Protein AF-A0A1J3EXD9-F1 (afdb_monomer_lite)

InterPro domains:
  IPR036188 FAD/NAD(P)-binding domain superfamily [G3DSA:3.50.50.60] (1-126)
  IPR036188 FAD/NAD(P)-binding domain superfamily [SSF51905] (2-69)

pLDDT: mean 95.46, std 3.68, range [78.31, 98.5]

Foldseek 3Di:
DPPPDDDDPQKAFQAFDWDADPPAGIATFWTWIDRNVCSVCVPPDDHDGTDIDTDQADEDEQAFDDPRRLNVVVRCCVVVVAPQFLGADEADVVFQVVQQVVQQAAPGRRYTYHDRSSRRNVVYYD

Radius of gyration: 15.61 Å; chains: 1; bounding box: 40×37×46 Å

Structure (mmCIF, N/CA/C/O backbone):
data_AF-A0A1J3EXD9-F1
#
_entry.id   AF-A0A1J3EXD9-F1
#
loop_
_atom_site.group_PDB
_atom_site.id
_atom_site.type_symbol
_atom_site.label_atom_id
_atom_site.label_alt_id
_atom_site.label_comp_id
_atom_site.label_asym_id
_atom_site.label_entity_id
_atom_site.label_seq_id
_atom_site.pdbx_PDB_ins_code
_atom_site.Cartn_x
_atom_site.Cartn_y
_atom_site.Cartn_z
_atom_site.occupancy
_atom_site.B_iso_or_equiv
_atom_site.auth_seq_id
_atom_site.auth_comp_id
_atom_site.auth_asym_id
_atom_site.auth_atom_id
_atom_site.pdbx_PDB_model_num
ATOM 1 N N . GLN A 1 1 ? -0.222 -24.728 -6.643 1.00 80.38 1 GLN A N 1
ATOM 2 C CA . GLN A 1 1 ? -0.796 -23.377 -6.810 1.00 80.38 1 GLN A CA 1
ATOM 3 C C . GLN A 1 1 ? -2.308 -23.536 -6.786 1.00 80.38 1 GLN A C 1
ATOM 5 O O . GLN A 1 1 ? -2.786 -24.487 -7.398 1.00 80.38 1 GLN A O 1
ATOM 10 N N . ALA A 1 2 ? -3.045 -22.719 -6.031 1.00 94.94 2 ALA A N 1
ATOM 11 C CA . ALA A 1 2 ? -4.506 -22.776 -6.103 1.00 94.94 2 ALA A CA 1
ATOM 12 C C . ALA A 1 2 ? -4.958 -22.327 -7.509 1.00 94.94 2 ALA A C 1
ATOM 14 O O . ALA 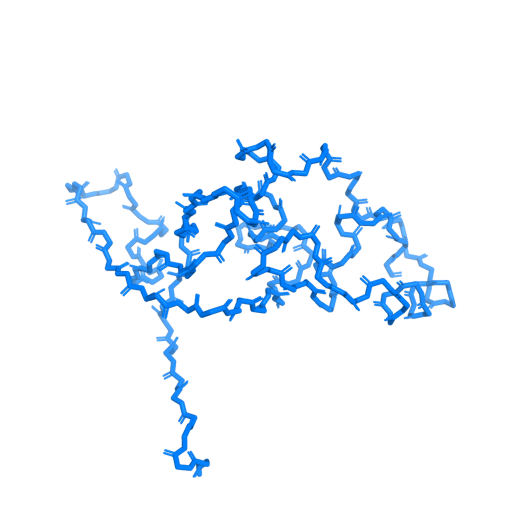A 1 2 ? -4.323 -21.435 -8.075 1.00 94.94 2 ALA A O 1
ATOM 15 N N . PRO A 1 3 ? -6.013 -22.926 -8.088 1.00 96.88 3 PRO A N 1
ATOM 16 C CA . PRO A 1 3 ? -6.386 -22.720 -9.495 1.00 96.88 3 PRO A CA 1
ATOM 17 C C . PRO A 1 3 ? -6.851 -21.291 -9.822 1.00 96.88 3 PRO A C 1
ATOM 19 O O . PRO A 1 3 ? -6.934 -20.920 -10.985 1.00 96.88 3 PRO A O 1
ATOM 22 N N . ASN A 1 4 ? -7.154 -20.490 -8.802 1.00 97.12 4 ASN A N 1
ATOM 23 C CA . ASN A 1 4 ? -7.660 -19.123 -8.885 1.00 97.12 4 ASN A CA 1
ATOM 24 C C . ASN A 1 4 ? -6.687 -18.087 -8.291 1.00 97.12 4 ASN A C 1
ATOM 26 O O . ASN A 1 4 ? -7.101 -16.975 -7.977 1.00 97.12 4 ASN A O 1
ATOM 30 N N . ILE A 1 5 ? -5.412 -18.448 -8.101 1.00 97.25 5 ILE A N 1
ATOM 31 C CA . ILE A 1 5 ? -4.380 -17.545 -7.580 1.00 97.25 5 ILE A CA 1
ATOM 32 C C . ILE A 1 5 ? -3.303 -17.351 -8.641 1.00 97.25 5 ILE A C 1
ATOM 34 O O . ILE A 1 5 ? -2.683 -18.310 -9.094 1.00 97.25 5 ILE A O 1
ATOM 38 N N . THR A 1 6 ? -3.045 -16.090 -8.978 1.00 97.75 6 THR A N 1
ATOM 39 C CA . THR A 1 6 ? -1.947 -15.685 -9.861 1.00 97.75 6 THR A CA 1
ATOM 40 C C . THR A 1 6 ? -0.995 -14.770 -9.101 1.00 97.75 6 THR A C 1
ATOM 42 O O . THR A 1 6 ? -1.435 -13.931 -8.319 1.00 97.75 6 THR A O 1
ATOM 45 N N . MET A 1 7 ? 0.309 -14.942 -9.321 1.00 97.38 7 MET A N 1
ATOM 46 C CA . MET A 1 7 ? 1.355 -14.108 -8.730 1.00 97.38 7 MET A CA 1
ATOM 47 C C . MET A 1 7 ? 2.029 -13.293 -9.832 1.00 97.38 7 MET A C 1
ATOM 49 O O . MET A 1 7 ? 2.613 -13.867 -10.747 1.00 97.38 7 MET A O 1
ATOM 53 N N . PHE A 1 8 ? 1.971 -11.969 -9.712 1.00 98.25 8 PHE A N 1
ATOM 54 C CA . PHE A 1 8 ? 2.667 -11.030 -10.590 1.00 98.25 8 PHE A CA 1
ATOM 55 C C . PHE A 1 8 ? 3.875 -10.445 -9.851 1.00 98.25 8 PHE A C 1
ATOM 57 O O . PHE A 1 8 ? 3.810 -9.370 -9.260 1.00 98.25 8 PHE A O 1
ATOM 64 N N . ASN A 1 9 ? 4.973 -11.201 -9.804 1.00 98.00 9 ASN A N 1
ATOM 65 C CA . ASN A 1 9 ? 6.237 -10.709 -9.259 1.00 98.00 9 ASN A CA 1
ATOM 66 C C . ASN A 1 9 ? 6.949 -9.778 -10.258 1.00 98.00 9 ASN A C 1
ATOM 68 O O . ASN A 1 9 ? 6.695 -9.831 -11.456 1.00 98.00 9 ASN A O 1
ATOM 72 N N . ALA A 1 10 ? 7.859 -8.933 -9.755 1.00 98.38 10 ALA A N 1
ATOM 73 C CA . ALA A 1 10 ? 8.526 -7.872 -10.529 1.00 98.38 10 ALA A CA 1
ATOM 74 C C . ALA A 1 10 ? 7.567 -6.835 -11.161 1.00 98.38 10 ALA A C 1
ATOM 76 O O . ALA A 1 10 ? 7.955 -6.074 -12.052 1.00 98.38 10 ALA A O 1
ATOM 77 N N . THR A 1 11 ? 6.332 -6.775 -10.664 1.00 98.44 11 THR A N 1
ATOM 78 C CA . THR A 1 11 ? 5.312 -5.785 -11.011 1.00 98.44 11 THR A CA 1
ATOM 79 C C . THR A 1 11 ? 5.083 -4.875 -9.806 1.00 98.44 11 THR A C 1
ATOM 81 O O . THR A 1 11 ? 4.937 -5.352 -8.683 1.00 98.44 11 THR A O 1
ATOM 84 N N . ALA A 1 12 ? 5.074 -3.562 -10.023 1.00 97.94 12 ALA A N 1
ATOM 85 C CA . ALA A 1 12 ? 4.751 -2.566 -9.009 1.00 97.94 12 ALA A CA 1
ATOM 86 C C . ALA A 1 12 ? 3.366 -1.973 -9.278 1.00 97.94 12 ALA A C 1
ATOM 88 O O . ALA A 1 12 ? 3.032 -1.693 -10.427 1.00 97.94 12 ALA A O 1
ATOM 89 N N . ALA A 1 13 ? 2.588 -1.753 -8.218 1.00 97.25 13 ALA A N 1
ATOM 90 C CA . ALA A 1 13 ? 1.425 -0.875 -8.268 1.00 97.25 13 ALA A CA 1
ATOM 91 C C . ALA A 1 13 ? 1.903 0.565 -8.028 1.00 97.25 13 ALA A C 1
ATOM 93 O O . ALA A 1 13 ? 2.391 0.874 -6.942 1.00 97.25 13 ALA A O 1
ATOM 94 N N . GLU A 1 14 ? 1.812 1.423 -9.041 1.00 96.19 14 GLU A N 1
ATOM 95 C CA . GLU A 1 14 ? 2.283 2.814 -8.971 1.00 96.19 14 GLU A CA 1
ATOM 96 C C . GLU A 1 14 ? 1.159 3.827 -8.716 1.00 96.19 14 GLU A C 1
ATOM 98 O O . GLU A 1 14 ? 1.418 4.919 -8.210 1.00 96.19 14 GLU A O 1
ATOM 103 N N . ASP A 1 15 ? -0.094 3.454 -8.997 1.00 97.69 15 ASP A N 1
ATOM 104 C CA . ASP A 1 15 ? -1.277 4.264 -8.698 1.00 97.69 15 ASP A CA 1
ATOM 105 C C . ASP A 1 15 ? -2.516 3.381 -8.428 1.00 97.69 15 ASP A C 1
ATOM 107 O O . ASP A 1 15 ? -2.490 2.156 -8.579 1.00 97.69 15 ASP A O 1
ATOM 111 N N . LEU A 1 16 ? -3.617 4.004 -8.015 1.00 98.12 16 LEU A N 1
ATOM 112 C CA . LEU A 1 16 ? -4.918 3.398 -7.776 1.00 98.12 16 LEU A CA 1
ATOM 113 C C . LEU A 1 16 ? -5.905 3.836 -8.858 1.00 98.12 16 LEU A C 1
ATOM 115 O O . LEU A 1 16 ? -5.953 5.002 -9.250 1.00 98.12 16 LEU A O 1
ATOM 119 N N . ILE A 1 17 ? -6.763 2.913 -9.282 1.00 98.31 17 ILE A N 1
ATOM 120 C CA . ILE A 1 17 ? -7.929 3.261 -10.093 1.00 98.31 17 ILE A CA 1
ATOM 121 C C . ILE A 1 17 ? -9.000 3.766 -9.131 1.00 98.31 17 ILE A C 1
ATOM 123 O O . ILE A 1 17 ? -9.423 3.031 -8.240 1.00 98.31 17 ILE A O 1
ATOM 127 N N . VAL A 1 18 ? -9.457 5.006 -9.307 1.00 97.75 18 VAL A N 1
ATOM 128 C CA . VAL A 1 18 ? -10.511 5.601 -8.477 1.00 97.75 18 VAL A CA 1
ATOM 129 C C . VAL A 1 18 ? -11.729 5.918 -9.327 1.00 97.75 18 VAL A C 1
ATOM 131 O O . VAL A 1 18 ? -11.624 6.564 -10.368 1.00 97.75 18 VAL A O 1
ATOM 134 N N . LYS A 1 19 ? -12.894 5.468 -8.865 1.00 97.06 19 LYS A N 1
ATOM 135 C CA . LYS A 1 19 ? -14.192 5.716 -9.494 1.00 97.06 19 LYS A CA 1
ATOM 136 C C . LYS A 1 19 ? -15.100 6.475 -8.530 1.00 97.06 19 LYS A C 1
ATOM 138 O O . LYS A 1 19 ? -14.812 6.588 -7.337 1.00 97.06 19 LYS A O 1
ATOM 143 N N . GLN A 1 20 ? -16.187 7.021 -9.062 1.00 96.19 20 GLN A N 1
ATOM 144 C CA . GLN A 1 20 ? -17.194 7.721 -8.279 1.00 96.19 20 GLN A CA 1
ATOM 145 C C . GLN A 1 20 ? -18.591 7.357 -8.776 1.00 96.19 20 GLN A C 1
ATOM 147 O O . GLN A 1 20 ? -18.842 7.386 -9.979 1.00 96.19 20 GLN A O 1
ATOM 152 N N . ASP A 1 21 ? -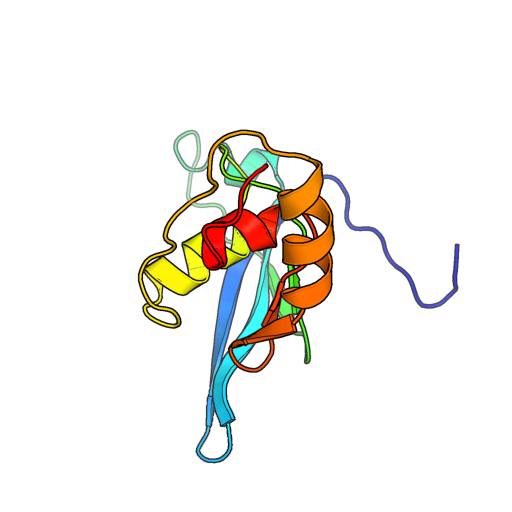19.492 7.027 -7.852 1.00 94.69 21 ASP A N 1
ATOM 153 C CA . ASP A 1 21 ? -20.917 6.851 -8.138 1.00 94.69 21 ASP A CA 1
ATOM 154 C C . ASP A 1 21 ? -21.794 7.355 -6.981 1.00 94.69 21 ASP A C 1
ATOM 156 O O . ASP A 1 21 ? -21.305 7.648 -5.888 1.00 94.69 21 ASP A O 1
ATOM 160 N N . GLU A 1 22 ? -23.099 7.479 -7.231 1.00 93.00 22 GLU A N 1
ATOM 161 C CA . GLU A 1 22 ? -24.063 8.029 -6.268 1.00 93.00 22 GLU A CA 1
ATOM 162 C C . GLU A 1 22 ? -24.232 7.178 -5.001 1.00 93.00 22 GLU A C 1
ATOM 164 O O . GLU A 1 22 ? -24.583 7.710 -3.952 1.00 93.00 22 GLU A O 1
ATOM 169 N N . LYS A 1 23 ? -23.996 5.863 -5.073 1.00 90.06 23 LYS A N 1
ATOM 170 C CA . LYS A 1 23 ? -24.230 4.940 -3.952 1.00 90.06 23 LYS A CA 1
ATOM 171 C C . LYS A 1 23 ? -23.017 4.831 -3.036 1.00 90.06 23 LYS A C 1
ATOM 173 O O . LYS A 1 23 ? -23.178 4.705 -1.827 1.00 90.06 23 LYS A O 1
ATOM 178 N N . ARG A 1 24 ? -21.815 4.812 -3.614 1.00 83.94 24 ARG A N 1
ATOM 179 C CA . ARG A 1 24 ? -20.548 4.548 -2.915 1.00 83.94 24 ARG A CA 1
ATOM 180 C C . ARG A 1 24 ? -19.716 5.802 -2.667 1.00 83.94 24 ARG A C 1
ATOM 182 O O . ARG A 1 24 ? -18.755 5.740 -1.907 1.00 83.94 24 ARG A O 1
ATOM 189 N N . GLY A 1 25 ? -20.048 6.923 -3.306 1.00 93.31 25 GLY A N 1
ATOM 190 C CA . GLY A 1 25 ? -19.163 8.081 -3.339 1.00 93.31 25 GLY A CA 1
ATOM 191 C C . GLY A 1 25 ? -17.891 7.767 -4.129 1.00 93.31 25 GLY A C 1
ATOM 192 O O . GLY A 1 25 ? -17.946 7.054 -5.129 1.00 93.31 25 GLY A O 1
ATOM 193 N N . LYS A 1 26 ? -16.746 8.314 -3.706 1.00 95.62 26 LYS A N 1
ATOM 194 C CA . LYS A 1 26 ? -15.425 8.059 -4.308 1.00 95.62 26 LYS A CA 1
ATOM 195 C C . LYS A 1 26 ? -14.840 6.761 -3.735 1.00 95.62 26 LYS A C 1
ATOM 197 O O . LYS A 1 26 ? -14.725 6.641 -2.519 1.00 95.62 26 LYS A O 1
ATOM 202 N N . TYR A 1 27 ? -14.453 5.813 -4.587 1.00 97.38 27 TYR A N 1
ATOM 203 C CA . TYR A 1 27 ? -13.995 4.480 -4.171 1.00 97.38 27 TYR A CA 1
ATOM 204 C C . TYR A 1 27 ? -12.831 3.958 -5.020 1.00 97.38 27 TYR A C 1
ATOM 206 O O . TYR A 1 27 ? -12.659 4.357 -6.175 1.00 97.38 27 TYR A O 1
ATOM 214 N N . VAL A 1 28 ? -12.037 3.052 -4.448 1.00 98.12 28 VAL A N 1
ATOM 215 C CA . VAL A 1 28 ? -10.941 2.359 -5.144 1.00 98.12 28 VAL A CA 1
ATOM 216 C C . VAL A 1 28 ? -11.505 1.180 -5.937 1.00 98.12 28 VAL A C 1
ATOM 218 O O . VAL A 1 28 ? -12.302 0.400 -5.425 1.00 98.12 28 VAL A O 1
ATOM 221 N N . ALA A 1 29 ? -11.102 1.058 -7.200 1.00 98.00 29 ALA A N 1
ATOM 222 C CA . ALA A 1 29 ? -11.631 0.089 -8.161 1.00 98.00 29 ALA A CA 1
ATOM 223 C C . ALA A 1 29 ? -10.532 -0.718 -8.879 1.00 98.00 29 ALA A C 1
ATOM 225 O O . ALA A 1 29 ? -10.769 -1.278 -9.951 1.00 98.00 29 ALA A O 1
ATOM 226 N N . GLY A 1 30 ? -9.320 -0.748 -8.322 1.00 98.38 30 GLY A N 1
ATOM 227 C CA . GLY A 1 30 ? -8.177 -1.462 -8.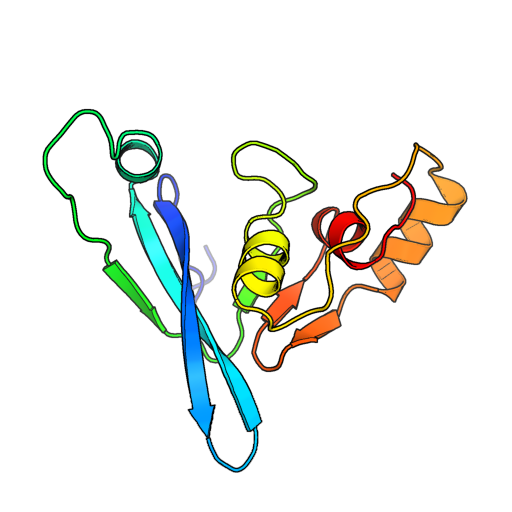884 1.00 98.38 30 GLY A CA 1
ATOM 228 C C . GLY A 1 30 ? -6.864 -0.707 -8.721 1.00 98.38 30 GLY A C 1
ATOM 229 O O . GLY A 1 30 ? -6.780 0.269 -7.970 1.00 98.38 30 GLY A O 1
ATOM 230 N N . CYS A 1 31 ? -5.843 -1.141 -9.452 1.00 98.19 31 CYS A N 1
ATOM 231 C CA . CYS A 1 31 ? -4.518 -0.535 -9.439 1.00 98.19 31 CYS A CA 1
ATOM 232 C C . CYS A 1 31 ? -3.964 -0.299 -10.843 1.00 98.19 31 CYS A C 1
ATOM 234 O O . CYS A 1 31 ? -4.335 -0.947 -11.824 1.00 98.19 31 CYS A O 1
ATOM 236 N N . VAL A 1 32 ? -3.052 0.661 -10.908 1.00 98.50 32 VAL A N 1
ATOM 237 C CA . VAL A 1 32 ? -2.225 0.965 -12.067 1.00 98.50 32 VAL A CA 1
ATOM 238 C C . VAL A 1 32 ? -0.876 0.306 -11.834 1.00 98.50 32 VAL A C 1
ATOM 240 O O . VAL A 1 32 ? -0.256 0.490 -10.786 1.00 98.50 32 VAL A O 1
ATOM 243 N N . THR A 1 33 ? -0.448 -0.502 -12.791 1.00 98.44 33 THR A N 1
ATOM 244 C CA . THR A 1 33 ? 0.700 -1.394 -12.664 1.00 98.44 33 THR A CA 1
ATOM 245 C C . THR A 1 33 ? 1.747 -1.112 -13.721 1.00 98.44 33 THR A C 1
ATOM 247 O O . THR A 1 33 ? 1.416 -0.849 -14.875 1.00 98.44 33 THR A O 1
ATOM 250 N N . ASN A 1 34 ? 3.011 -1.284 -13.362 1.00 98.38 34 ASN A N 1
ATOM 251 C CA . ASN A 1 34 ? 4.108 -1.324 -14.318 1.00 98.38 34 ASN A CA 1
ATOM 252 C C . ASN A 1 34 ? 5.154 -2.353 -13.874 1.00 98.38 34 ASN A C 1
ATOM 254 O O . ASN A 1 34 ? 5.080 -2.909 -12.773 1.00 98.38 34 ASN A O 1
ATOM 258 N N . TRP A 1 35 ? 6.153 -2.617 -14.711 1.00 98.44 35 TRP A N 1
ATOM 259 C CA . TRP A 1 35 ? 7.338 -3.343 -14.265 1.00 98.44 35 TRP A CA 1
ATOM 260 C C . TRP A 1 35 ? 8.047 -2.532 -13.184 1.00 98.44 35 TRP A C 1
ATOM 262 O O . TRP A 1 35 ? 8.268 -1.335 -13.353 1.00 98.44 35 TRP A O 1
ATOM 272 N N . THR A 1 36 ? 8.472 -3.171 -12.093 1.00 98.06 36 THR A N 1
ATOM 273 C CA . THR A 1 36 ? 9.106 -2.456 -10.971 1.00 98.06 36 THR A CA 1
ATOM 274 C C . THR A 1 36 ? 10.316 -1.633 -11.421 1.00 98.06 36 THR A C 1
ATOM 276 O O . THR A 1 36 ? 10.506 -0.509 -10.966 1.00 98.06 36 THR A O 1
ATOM 279 N N . LEU A 1 37 ? 11.116 -2.155 -12.358 1.00 97.62 37 LEU A N 1
ATOM 280 C CA . LEU A 1 37 ? 12.263 -1.426 -12.906 1.00 97.62 37 LEU A CA 1
ATOM 281 C C . LEU A 1 37 ? 11.849 -0.186 -13.700 1.00 97.62 37 LEU A C 1
ATOM 283 O O . LEU A 1 37 ? 12.569 0.803 -13.654 1.00 97.62 37 LEU A O 1
ATOM 287 N N . VAL A 1 38 ? 10.706 -0.215 -14.384 1.00 97.62 38 VAL A N 1
ATOM 288 C CA . VAL A 1 38 ? 10.169 0.960 -15.079 1.00 97.62 38 VAL A CA 1
ATOM 289 C C . VAL A 1 38 ? 9.734 2.004 -14.054 1.00 97.62 38 VAL A C 1
ATOM 291 O O . VAL A 1 38 ? 10.213 3.134 -14.111 1.00 97.62 38 VAL A O 1
ATOM 294 N N . THR A 1 39 ? 8.943 1.605 -13.049 1.00 96.25 39 THR A N 1
ATOM 295 C CA . THR A 1 39 ? 8.476 2.506 -11.980 1.00 96.25 39 THR A CA 1
ATOM 296 C C . THR A 1 39 ? 9.627 3.192 -11.237 1.00 96.25 39 THR A C 1
ATOM 298 O O . THR A 1 39 ? 9.531 4.367 -10.889 1.00 96.25 39 THR A O 1
ATOM 301 N N . LEU A 1 40 ? 10.750 2.499 -11.029 1.00 95.69 40 LEU A N 1
ATOM 302 C CA . LEU A 1 40 ? 11.932 3.068 -10.370 1.00 95.69 40 LEU A CA 1
ATOM 303 C C . LEU A 1 40 ? 12.782 3.980 -11.272 1.00 95.69 40 LEU A C 1
ATOM 305 O O . LEU A 1 40 ? 13.667 4.666 -10.766 1.00 95.69 40 LEU A O 1
ATOM 309 N N . ASN A 1 41 ? 12.553 3.991 -12.588 1.00 95.94 41 ASN A N 1
ATOM 310 C CA . ASN A 1 41 ? 13.441 4.632 -13.564 1.00 95.94 41 ASN A CA 1
ATOM 311 C C . ASN A 1 41 ? 12.711 5.560 -14.551 1.00 95.94 41 ASN A C 1
ATOM 313 O O . ASN A 1 41 ? 13.243 5.847 -15.629 1.00 95.94 41 ASN A O 1
ATOM 317 N N . HIS A 1 42 ? 11.552 6.102 -14.157 1.00 92.94 42 HIS A N 1
ATOM 318 C CA . HIS A 1 42 ? 10.740 7.055 -14.939 1.00 92.94 42 HIS A CA 1
ATOM 319 C C . HIS A 1 42 ? 11.506 8.295 -15.446 1.00 92.94 42 HIS A C 1
ATOM 321 O O . HIS A 1 42 ? 11.067 8.947 -16.386 1.00 92.94 42 HIS A O 1
ATOM 327 N N . HIS A 1 43 ? 12.662 8.628 -14.863 1.00 93.25 43 HIS A N 1
ATOM 328 C CA . HIS A 1 43 ? 13.492 9.777 -15.265 1.00 93.25 43 HIS A CA 1
ATOM 329 C C . HIS A 1 43 ? 14.639 9.436 -16.225 1.00 93.25 43 HIS A C 1
ATOM 331 O O . HIS A 1 43 ? 15.373 10.327 -16.646 1.00 93.25 43 HIS A O 1
ATOM 337 N N . THR A 1 44 ? 14.845 8.156 -16.535 1.00 94.81 44 THR A N 1
ATOM 338 C CA . THR A 1 44 ? 16.024 7.696 -17.291 1.00 94.81 44 THR A CA 1
ATOM 339 C C . THR A 1 44 ? 15.733 7.403 -18.758 1.00 94.81 44 THR A C 1
ATOM 341 O O . THR A 1 44 ? 16.667 7.187 -19.526 1.00 94.81 44 THR A O 1
ATOM 344 N N . GLN A 1 45 ? 14.457 7.370 -19.144 1.00 94.25 45 GLN A N 1
ATOM 345 C CA . GLN A 1 45 ? 13.964 7.029 -20.478 1.00 94.25 45 GLN A CA 1
ATOM 346 C C . GLN A 1 45 ? 12.745 7.901 -20.824 1.00 94.25 45 GLN A C 1
ATOM 348 O O . GLN A 1 45 ? 12.308 8.722 -20.017 1.00 94.25 45 GLN A O 1
ATOM 353 N N . MET A 1 46 ? 12.202 7.725 -22.033 1.00 95.12 46 MET A N 1
ATOM 354 C CA . MET A 1 46 ? 10.911 8.308 -22.422 1.00 95.12 46 MET A CA 1
ATOM 355 C C . MET A 1 46 ? 9.777 7.799 -21.517 1.00 95.12 46 MET A C 1
ATOM 357 O O . MET A 1 46 ? 9.932 6.778 -20.848 1.00 95.12 46 MET A O 1
ATOM 361 N N . CYS A 1 47 ? 8.626 8.478 -21.532 1.00 94.12 47 CYS A N 1
ATOM 362 C CA . CYS A 1 47 ? 7.438 8.021 -20.810 1.00 94.12 47 CYS A CA 1
ATOM 363 C C . CYS A 1 47 ? 7.083 6.579 -21.205 1.00 94.12 47 CYS A C 1
ATOM 365 O O . CYS A 1 47 ? 6.954 6.263 -22.389 1.00 94.12 47 CYS A O 1
ATOM 367 N N . MET A 1 48 ? 6.937 5.718 -20.201 1.00 97.50 48 MET A N 1
ATOM 368 C CA . MET A 1 48 ? 6.577 4.310 -20.346 1.00 97.50 48 MET A CA 1
ATOM 369 C C . MET A 1 48 ? 5.250 4.097 -19.632 1.00 97.50 48 MET A C 1
ATOM 371 O O . MET A 1 48 ? 5.224 3.832 -18.429 1.00 97.50 48 MET A O 1
ATOM 375 N N . ASP A 1 49 ? 4.163 4.274 -20.377 1.00 97.75 49 ASP A N 1
ATOM 376 C CA . ASP A 1 49 ? 2.816 4.240 -19.819 1.00 97.75 49 ASP A CA 1
ATOM 377 C C . ASP A 1 49 ? 2.525 2.903 -19.108 1.00 97.75 49 ASP A C 1
ATOM 379 O O . ASP A 1 49 ? 2.971 1.840 -19.561 1.00 97.75 49 ASP A O 1
ATOM 383 N N . PRO A 1 50 ? 1.786 2.936 -17.989 1.00 98.12 50 PRO A N 1
ATOM 384 C CA . PRO A 1 50 ? 1.444 1.736 -17.243 1.00 98.12 50 PRO A CA 1
ATOM 385 C C . PRO A 1 50 ? 0.303 0.936 -17.868 1.00 98.12 50 PRO A C 1
ATOM 387 O O . PRO A 1 50 ? -0.399 1.374 -18.778 1.00 98.12 50 PRO A O 1
ATOM 390 N N . ASN A 1 51 ? 0.075 -0.245 -17.298 1.00 98.50 51 ASN A N 1
ATOM 391 C CA . ASN A 1 51 ? -1.118 -1.054 -17.514 1.00 98.50 51 ASN A CA 1
ATOM 392 C C . ASN A 1 51 ? -2.058 -0.975 -16.297 1.00 98.50 51 ASN A C 1
ATOM 394 O O . ASN A 1 51 ? -1.699 -0.420 -15.260 1.00 98.50 51 ASN A O 1
ATOM 398 N N . VAL A 1 52 ? -3.259 -1.543 -16.392 1.00 98.38 52 VAL A N 1
ATOM 399 C CA . VAL A 1 52 ? -4.286 -1.468 -15.345 1.00 98.38 52 VAL A CA 1
ATOM 400 C C . VAL A 1 52 ? -4.851 -2.836 -14.986 1.00 98.38 52 VAL A C 1
ATOM 402 O O . VAL A 1 52 ? -5.010 -3.707 -15.840 1.00 98.38 52 VAL A O 1
ATOM 405 N N . VAL A 1 53 ? -5.208 -3.004 -13.713 1.00 98.31 53 VAL A N 1
ATOM 406 C CA . VAL A 1 53 ? -5.963 -4.155 -13.210 1.00 98.31 53 VAL A CA 1
ATOM 407 C C . VAL A 1 53 ? -7.155 -3.633 -12.422 1.00 98.31 53 VAL A C 1
ATOM 409 O O . VAL A 1 53 ? -6.989 -3.018 -11.370 1.00 98.31 53 VAL A O 1
ATOM 412 N N . GLU A 1 54 ? -8.365 -3.874 -12.924 1.00 98.38 54 GLU A N 1
ATOM 413 C CA . GLU A 1 54 ? -9.591 -3.543 -12.198 1.00 98.38 54 GLU A CA 1
ATOM 414 C C . GLU A 1 54 ? -9.912 -4.610 -11.146 1.00 98.38 54 GLU A C 1
ATOM 416 O O . GLU A 1 54 ? -9.784 -5.811 -11.388 1.00 98.38 54 GLU A O 1
ATOM 421 N N . ALA A 1 55 ? -10.365 -4.168 -9.975 1.00 97.81 55 ALA A N 1
ATOM 422 C CA . ALA A 1 55 ? -10.746 -5.037 -8.871 1.00 97.81 55 ALA A CA 1
ATOM 423 C C . ALA A 1 55 ? -11.924 -4.443 -8.093 1.00 97.81 55 ALA A C 1
ATOM 425 O O . ALA A 1 55 ? -12.080 -3.228 -7.987 1.00 97.81 55 ALA A O 1
ATOM 426 N N . GLN A 1 56 ? -12.759 -5.311 -7.520 1.00 96.69 56 GLN A N 1
ATOM 427 C CA . GLN A 1 56 ? -13.859 -4.875 -6.652 1.00 96.69 56 GLN A CA 1
ATOM 428 C C . GLN A 1 56 ? -13.374 -4.467 -5.257 1.00 96.69 56 GLN A C 1
ATOM 430 O O . GLN A 1 56 ? -13.976 -3.593 -4.638 1.00 96.69 56 GLN A O 1
ATOM 435 N N . VAL A 1 57 ? -12.318 -5.127 -4.775 1.00 97.62 57 VAL A N 1
ATOM 436 C CA . VAL A 1 57 ? -11.674 -4.883 -3.484 1.00 97.62 57 VAL A CA 1
ATOM 437 C C . VAL A 1 57 ? -10.169 -5.020 -3.678 1.00 97.62 57 VAL A C 1
ATOM 439 O O . VAL A 1 57 ? -9.702 -6.023 -4.220 1.00 97.62 57 VAL A O 1
ATOM 442 N N . MET A 1 58 ? -9.423 -4.020 -3.223 1.00 98.00 58 MET A N 1
ATOM 443 C CA . MET A 1 58 ? -7.968 -4.040 -3.112 1.00 98.00 58 MET A CA 1
ATOM 444 C C . ME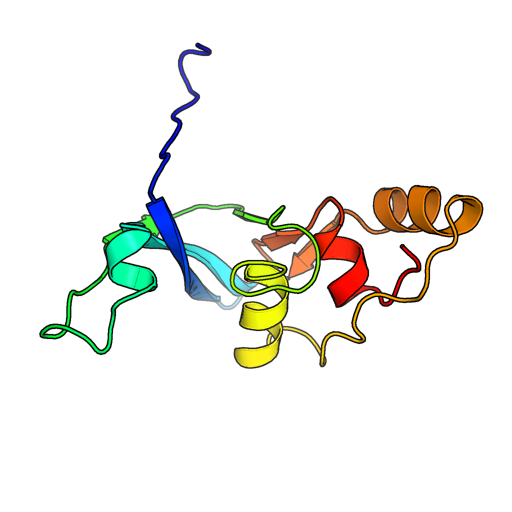T A 1 58 ? -7.569 -4.294 -1.658 1.00 98.00 58 MET A C 1
ATOM 446 O O . MET A 1 58 ? -8.170 -3.731 -0.744 1.00 98.00 58 MET A O 1
ATOM 450 N N . VAL A 1 59 ? -6.544 -5.120 -1.446 1.00 98.38 59 VAL A N 1
ATOM 451 C CA . VAL A 1 59 ? -5.917 -5.325 -0.133 1.00 98.38 59 VAL A CA 1
ATOM 452 C C . VAL A 1 59 ? -4.480 -4.827 -0.220 1.00 98.38 59 VAL A C 1
ATOM 454 O O . VAL A 1 59 ? -3.683 -5.381 -0.975 1.00 98.38 59 VAL A O 1
ATOM 457 N N . SER A 1 60 ? -4.158 -3.773 0.525 1.00 97.94 60 SER A N 1
ATOM 458 C CA . SER A 1 60 ? -2.811 -3.211 0.603 1.00 97.94 60 SER A CA 1
ATOM 459 C C . SER A 1 60 ? -2.095 -3.719 1.839 1.00 97.94 60 SER A C 1
ATOM 461 O O . SER A 1 60 ? -2.588 -3.589 2.960 1.00 97.94 60 SER A O 1
ATOM 463 N N . SER A 1 61 ? -0.930 -4.307 1.606 1.00 97.62 61 SER A N 1
ATOM 464 C CA . SER A 1 61 ? -0.068 -4.887 2.630 1.00 97.62 61 SER A CA 1
ATOM 465 C C . SER A 1 61 ? 1.398 -4.563 2.330 1.00 97.62 61 SER A C 1
ATOM 467 O O . SER A 1 61 ? 2.266 -5.435 2.390 1.00 97.62 61 SER A O 1
ATOM 469 N N . CYS A 1 62 ? 1.680 -3.319 1.934 1.00 97.31 62 CYS A N 1
ATOM 470 C CA . CYS A 1 62 ? 2.991 -2.879 1.441 1.00 97.31 62 CYS A CA 1
ATOM 471 C C . CYS A 1 62 ? 3.997 -2.572 2.564 1.00 97.31 62 CYS A C 1
ATOM 473 O O . CYS A 1 62 ? 5.090 -2.076 2.295 1.00 97.31 62 CYS A O 1
ATOM 475 N N . GLY A 1 63 ? 3.643 -2.864 3.817 1.00 96.94 63 GLY A N 1
ATOM 476 C CA . GLY A 1 63 ? 4.454 -2.555 4.991 1.00 96.94 63 GLY A CA 1
ATOM 477 C C . GLY A 1 63 ? 4.452 -1.067 5.356 1.00 96.94 63 GLY A C 1
ATOM 478 O O . GLY A 1 63 ? 3.704 -0.273 4.785 1.00 96.94 63 GLY A O 1
ATOM 479 N N . HIS A 1 64 ? 5.288 -0.711 6.332 1.00 95.81 64 HIS A N 1
ATOM 480 C CA . HIS A 1 64 ? 5.430 0.660 6.832 1.00 95.81 64 HIS A CA 1
ATOM 481 C C . HIS A 1 64 ? 6.155 1.575 5.826 1.00 95.81 64 HIS A C 1
ATOM 483 O O . HIS A 1 64 ? 6.566 1.133 4.752 1.00 95.81 64 HIS A O 1
ATOM 489 N N . ASP A 1 65 ? 6.341 2.848 6.175 1.00 94.50 65 ASP A N 1
ATOM 490 C CA . ASP A 1 65 ? 6.978 3.856 5.329 1.00 94.50 65 ASP A CA 1
ATOM 491 C C . ASP A 1 65 ? 8.363 3.418 4.801 1.00 94.50 65 ASP A C 1
ATOM 493 O O . ASP A 1 65 ? 9.174 2.799 5.493 1.00 94.50 65 ASP A O 1
ATOM 497 N N . GLY A 1 66 ? 8.619 3.744 3.538 1.00 92.69 66 GLY A N 1
ATOM 498 C CA . GLY A 1 66 ? 9.826 3.453 2.777 1.00 92.69 66 GLY A CA 1
ATOM 499 C C . GLY A 1 66 ? 9.664 3.862 1.305 1.00 92.69 66 GLY A C 1
ATOM 500 O O . GLY A 1 66 ? 8.623 4.413 0.932 1.00 92.69 66 GLY A O 1
ATOM 501 N N . PRO A 1 67 ? 10.648 3.565 0.433 1.00 91.81 67 PRO A N 1
ATOM 502 C CA . PRO A 1 67 ? 10.602 3.943 -0.985 1.00 91.81 67 PRO A CA 1
ATOM 503 C C . PRO A 1 67 ? 9.361 3.427 -1.733 1.00 91.81 67 PRO A C 1
ATOM 505 O O . PRO A 1 67 ? 8.758 4.166 -2.501 1.00 91.81 67 PRO A O 1
ATOM 508 N N . MET A 1 68 ? 8.961 2.181 -1.460 1.00 92.94 68 MET A N 1
ATOM 509 C CA . MET A 1 68 ? 7.729 1.552 -1.970 1.00 92.94 68 MET A CA 1
ATOM 510 C C . MET A 1 68 ? 6.748 1.194 -0.841 1.00 92.94 68 MET A C 1
ATOM 512 O O . MET A 1 68 ? 5.656 0.691 -1.091 1.00 92.94 68 MET A O 1
ATOM 516 N N . GLY A 1 69 ? 7.163 1.414 0.407 1.00 95.38 69 GLY A N 1
ATOM 517 C CA . GLY A 1 69 ? 6.391 1.085 1.596 1.00 95.38 69 GLY A CA 1
ATOM 518 C C . GLY A 1 69 ? 5.237 2.057 1.807 1.00 95.38 69 GLY A C 1
ATOM 519 O O . GLY A 1 69 ? 5.302 3.216 1.373 1.00 95.38 69 GLY A O 1
ATOM 520 N N . ALA A 1 70 ? 4.176 1.581 2.453 1.00 96.25 70 ALA A N 1
ATOM 521 C CA . ALA A 1 70 ? 2.948 2.336 2.693 1.00 96.25 70 ALA A CA 1
ATOM 522 C C . ALA A 1 70 ? 2.322 2.968 1.433 1.00 96.25 70 ALA A C 1
ATOM 524 O O . ALA A 1 70 ? 1.724 4.046 1.490 1.00 96.25 70 ALA A O 1
ATOM 525 N N . ALA A 1 71 ? 2.526 2.344 0.266 1.00 96.12 71 ALA A N 1
ATOM 526 C CA . ALA A 1 71 ? 2.139 2.912 -1.022 1.00 96.12 71 ALA A CA 1
ATOM 527 C C . ALA A 1 71 ? 0.632 3.191 -1.114 1.00 96.12 71 ALA A C 1
ATOM 529 O O . ALA A 1 71 ? 0.240 4.250 -1.608 1.00 96.12 71 ALA A O 1
ATOM 530 N N . GLY A 1 72 ? -0.203 2.285 -0.598 1.00 96.38 72 GLY A N 1
ATOM 531 C CA . GLY A 1 72 ? -1.652 2.436 -0.602 1.00 96.38 72 GLY A CA 1
ATOM 532 C C . GLY A 1 72 ? -2.083 3.616 0.261 1.00 96.38 72 GLY A C 1
ATOM 533 O O . GLY A 1 72 ? -2.734 4.537 -0.235 1.00 96.38 72 GLY A O 1
ATOM 534 N N . VAL A 1 73 ? -1.657 3.639 1.526 1.00 96.62 73 VAL A N 1
ATOM 535 C CA . VAL A 1 73 ? -2.005 4.704 2.487 1.00 96.62 73 VAL A CA 1
ATOM 536 C C . VAL A 1 73 ? -1.518 6.073 2.014 1.00 96.62 73 VAL A C 1
ATOM 538 O O . VAL A 1 73 ? -2.303 7.022 1.940 1.00 96.62 73 VAL A O 1
ATOM 541 N N . LYS A 1 74 ? -0.251 6.187 1.602 1.00 96.00 74 LYS A N 1
ATOM 542 C CA . LYS A 1 74 ? 0.293 7.448 1.075 1.00 96.00 74 LYS A CA 1
ATOM 543 C C . LYS A 1 74 ? -0.461 7.917 -0.157 1.00 96.00 74 LYS A C 1
ATOM 545 O O . LYS A 1 74 ? -0.673 9.121 -0.322 1.00 96.00 74 LYS A O 1
ATOM 550 N N . ARG A 1 75 ? -0.849 6.996 -1.046 1.00 96.62 75 ARG A N 1
ATOM 551 C CA . ARG A 1 75 ? -1.577 7.374 -2.254 1.00 96.62 75 ARG A CA 1
ATOM 552 C C . ARG A 1 75 ? -2.986 7.851 -1.925 1.00 96.62 75 ARG A C 1
ATOM 554 O O . ARG A 1 75 ? -3.378 8.896 -2.441 1.00 96.62 75 ARG A O 1
ATOM 561 N N . LEU A 1 76 ? -3.699 7.172 -1.027 1.00 96.88 76 LEU A N 1
ATOM 562 C CA . LEU A 1 76 ? -5.006 7.623 -0.539 1.00 96.88 76 LEU A CA 1
ATOM 563 C C . LEU A 1 76 ? -4.938 9.030 0.069 1.00 96.88 76 LEU A C 1
ATOM 565 O O . LEU A 1 76 ? -5.778 9.870 -0.262 1.00 96.88 76 LEU A O 1
ATOM 569 N N . ALA A 1 77 ? -3.919 9.313 0.889 1.00 95.44 77 ALA A N 1
ATOM 570 C CA . ALA A 1 77 ? -3.712 10.638 1.476 1.00 95.44 77 ALA A CA 1
ATOM 571 C C . ALA A 1 77 ? -3.455 11.704 0.395 1.00 95.44 77 ALA A C 1
ATOM 573 O O . ALA A 1 77 ? -4.097 12.752 0.386 1.00 95.44 77 ALA A O 1
ATOM 574 N N . ARG A 1 78 ? -2.591 11.417 -0.594 1.00 95.19 78 ARG A N 1
ATOM 575 C CA . ARG A 1 78 ? -2.339 12.318 -1.742 1.00 95.19 78 ARG A CA 1
ATOM 576 C C . ARG A 1 78 ? -3.580 12.571 -2.601 1.00 95.19 78 ARG A C 1
ATOM 578 O O . ARG A 1 78 ? -3.683 13.626 -3.218 1.00 95.19 78 ARG A O 1
ATOM 585 N N . LEU A 1 79 ? -4.499 11.609 -2.670 1.00 95.06 79 LEU A N 1
ATOM 586 C CA . LEU A 1 79 ? -5.771 11.720 -3.392 1.00 95.06 79 LEU A CA 1
ATOM 587 C C . LEU A 1 79 ? -6.880 12.404 -2.572 1.00 95.06 79 LEU A C 1
ATOM 589 O O . LEU A 1 79 ? -8.003 12.542 -3.079 1.00 95.06 79 LEU A O 1
ATOM 593 N N . GLY A 1 80 ? -6.587 12.792 -1.324 1.00 94.69 80 GLY A N 1
ATOM 594 C CA . GLY A 1 80 ? -7.543 13.383 -0.387 1.00 94.69 80 GLY A CA 1
ATOM 595 C C . GLY A 1 80 ? -8.679 12.434 -0.005 1.00 94.69 80 GLY A C 1
ATOM 596 O O . GLY A 1 80 ? -9.785 12.888 0.266 1.00 94.69 80 GLY A O 1
ATOM 597 N N . MET A 1 81 ? -8.449 11.119 -0.077 1.00 95.12 81 MET A N 1
ATOM 598 C CA . MET A 1 81 ? -9.450 10.104 0.281 1.00 95.12 81 MET A CA 1
ATOM 599 C C . MET A 1 81 ? -9.405 9.729 1.765 1.00 95.12 81 MET A C 1
ATOM 601 O O . MET A 1 81 ? -10.374 9.182 2.280 1.00 95.12 81 MET A O 1
ATOM 605 N N . ILE A 1 82 ? -8.300 10.042 2.437 1.00 94.38 82 ILE A N 1
ATOM 606 C CA . ILE A 1 82 ? -8.138 9.969 3.889 1.00 94.38 82 ILE A CA 1
ATOM 607 C C . ILE A 1 82 ? -7.518 11.276 4.380 1.00 94.38 82 ILE A C 1
ATOM 609 O O . ILE A 1 82 ? -6.877 11.992 3.602 1.00 94.38 82 ILE A O 1
ATOM 613 N N . GLU A 1 83 ? -7.694 11.574 5.665 1.00 86.56 83 GLU A N 1
ATOM 614 C CA . GLU A 1 83 ? -6.901 12.606 6.335 1.00 86.56 83 GLU A CA 1
ATOM 615 C C . GLU A 1 83 ? -5.411 12.232 6.314 1.00 86.56 83 GLU A C 1
ATOM 617 O O . GLU A 1 83 ? -5.050 11.090 6.016 1.00 86.56 83 GLU A O 1
ATOM 622 N N . GLN A 1 84 ? -4.528 13.203 6.569 1.00 82.12 84 GLN A N 1
ATOM 623 C CA . GLN A 1 84 ? -3.090 12.938 6.534 1.00 82.12 84 GLN A CA 1
ATOM 624 C C . GLN A 1 84 ? -2.733 11.753 7.434 1.00 82.12 84 GLN A C 1
ATOM 626 O O . GLN A 1 84 ? -3.159 11.689 8.585 1.00 82.12 84 GLN A O 1
ATOM 631 N N . ALA A 1 85 ? -1.949 10.827 6.882 1.00 84.56 85 ALA A N 1
ATOM 632 C CA . ALA A 1 85 ? -1.483 9.653 7.596 1.00 84.56 85 ALA A CA 1
ATOM 633 C C . ALA A 1 85 ? -0.595 10.111 8.772 1.00 84.56 85 ALA A C 1
ATOM 635 O O . ALA A 1 85 ? 0.411 10.783 8.522 1.00 84.56 85 ALA A O 1
ATOM 636 N N . PRO A 1 86 ? -0.957 9.804 10.032 1.00 88.94 86 PRO A N 1
ATOM 637 C CA . PRO A 1 86 ? -0.203 10.235 11.212 1.00 88.94 86 PRO A CA 1
ATOM 638 C C . PRO A 1 86 ? 1.225 9.674 11.245 1.00 88.94 86 PRO A C 1
ATOM 640 O O . PRO A 1 86 ? 2.098 10.283 11.863 1.00 88.94 86 PRO A O 1
ATOM 643 N N . GLY A 1 87 ? 1.467 8.562 10.545 1.00 89.88 87 GLY A N 1
ATOM 644 C CA . GLY A 1 87 ? 2.765 7.904 10.472 1.00 89.88 87 GLY A CA 1
ATOM 645 C C . GLY A 1 87 ? 3.004 6.941 11.632 1.00 89.88 87 GLY A C 1
ATOM 646 O O . GLY A 1 87 ? 2.450 7.096 12.718 1.00 89.88 87 GLY A O 1
ATOM 647 N N . MET A 1 88 ? 3.831 5.927 11.398 1.00 94.12 88 MET A N 1
ATOM 648 C CA . MET A 1 88 ? 4.140 4.898 12.396 1.00 94.12 88 MET A CA 1
ATOM 649 C C . MET A 1 88 ? 4.866 5.460 13.635 1.00 94.12 88 MET A C 1
ATOM 651 O O . MET A 1 88 ? 5.806 6.253 13.530 1.00 94.12 88 MET A O 1
ATOM 655 N N . GLY A 1 89 ? 4.453 4.995 14.818 1.00 93.31 89 GLY A N 1
ATOM 656 C CA . GLY A 1 89 ? 5.051 5.346 16.104 1.00 93.31 89 GLY A CA 1
ATOM 657 C C . GLY A 1 89 ? 6.362 4.613 16.421 1.00 93.31 89 GLY A C 1
ATOM 658 O O . GLY A 1 89 ? 6.890 3.824 15.636 1.00 93.31 89 GLY A O 1
ATOM 659 N N . ALA A 1 90 ? 6.902 4.878 17.615 1.00 94.06 90 ALA A N 1
ATOM 660 C CA . ALA A 1 90 ? 8.060 4.155 18.140 1.00 94.06 90 ALA A CA 1
ATOM 661 C C . ALA A 1 90 ? 7.713 2.692 18.465 1.00 94.06 90 ALA A C 1
ATOM 663 O O . ALA A 1 90 ? 6.543 2.322 18.527 1.00 94.06 90 ALA A O 1
ATOM 664 N N . LEU A 1 91 ? 8.740 1.869 18.676 1.00 96.25 91 LEU A N 1
ATOM 665 C CA . LEU A 1 91 ? 8.558 0.445 18.935 1.00 96.25 91 LEU A CA 1
ATOM 666 C C . LEU A 1 91 ? 7.955 0.191 20.327 1.00 96.25 91 LEU A C 1
ATOM 668 O O . LEU A 1 91 ? 8.547 0.591 21.330 1.00 96.25 91 LEU A O 1
ATOM 672 N N . ASP A 1 92 ? 6.825 -0.512 20.366 1.00 95.88 92 ASP A N 1
ATOM 673 C CA . ASP A 1 92 ? 6.183 -1.073 21.559 1.00 95.88 92 ASP A CA 1
ATOM 674 C C . ASP A 1 92 ? 5.356 -2.298 21.155 1.00 95.88 92 ASP A C 1
ATOM 676 O O . ASP A 1 92 ? 4.182 -2.199 20.807 1.00 95.88 92 ASP A O 1
ATOM 680 N N . MET A 1 93 ? 5.985 -3.470 21.237 1.00 94.88 93 MET A N 1
ATOM 681 C CA . MET A 1 93 ? 5.406 -4.733 20.773 1.00 94.88 93 MET A CA 1
ATOM 682 C C . MET A 1 93 ? 4.044 -5.035 21.410 1.00 94.88 93 MET A C 1
ATOM 684 O O . MET A 1 93 ? 3.131 -5.478 20.719 1.00 94.88 93 MET A O 1
ATOM 688 N N . ASN A 1 94 ? 3.889 -4.767 22.713 1.00 94.19 94 ASN A N 1
ATOM 689 C CA . ASN A 1 94 ? 2.686 -5.166 23.448 1.00 94.19 94 ASN A CA 1
ATOM 690 C C . ASN A 1 94 ? 1.448 -4.407 22.970 1.00 94.19 94 ASN A C 1
ATOM 692 O O . ASN A 1 94 ? 0.360 -4.966 22.954 1.00 94.19 94 ASN A O 1
ATOM 696 N N . THR A 1 95 ? 1.606 -3.131 22.617 1.00 94.38 95 THR A N 1
ATOM 697 C CA . THR A 1 95 ? 0.490 -2.308 22.140 1.00 94.38 95 THR A CA 1
ATOM 698 C C . THR A 1 95 ? 0.379 -2.322 20.618 1.00 94.38 95 THR A C 1
ATOM 700 O O . THR A 1 95 ? -0.725 -2.184 20.095 1.00 94.38 95 THR A O 1
ATOM 703 N N . ALA A 1 96 ? 1.491 -2.522 19.904 1.00 95.56 96 ALA A N 1
ATOM 704 C CA . ALA A 1 96 ? 1.528 -2.569 18.448 1.00 95.56 96 ALA A CA 1
ATOM 705 C C . ALA A 1 96 ? 0.743 -3.758 17.884 1.00 95.56 96 ALA A C 1
ATOM 707 O O . ALA A 1 96 ? -0.101 -3.562 17.012 1.00 95.56 96 ALA A O 1
ATOM 708 N N . GLU A 1 97 ? 0.993 -4.981 18.366 1.00 95.94 97 GLU A N 1
ATOM 709 C CA . GLU A 1 97 ? 0.399 -6.190 17.776 1.00 95.94 97 GLU A CA 1
ATOM 710 C C . GLU A 1 97 ? -1.135 -6.165 17.839 1.00 95.94 97 GLU A C 1
ATOM 712 O O . GLU A 1 97 ? -1.793 -6.331 16.807 1.00 95.94 97 GLU A O 1
ATOM 717 N N . ASP A 1 98 ? -1.695 -5.850 19.010 1.00 96.25 98 ASP A N 1
ATOM 718 C CA . ASP A 1 98 ? -3.143 -5.713 19.201 1.00 96.25 98 ASP A CA 1
ATOM 719 C C . ASP A 1 98 ? -3.711 -4.577 18.334 1.00 96.25 98 ASP A C 1
ATOM 721 O O . ASP A 1 98 ? -4.695 -4.764 17.615 1.00 96.25 98 ASP A O 1
ATOM 725 N N . ALA A 1 99 ? -3.047 -3.414 18.308 1.00 95.06 99 ALA A N 1
ATOM 726 C CA . ALA A 1 99 ? -3.507 -2.265 17.532 1.00 95.06 99 ALA A CA 1
ATOM 727 C C . ALA A 1 99 ? -3.545 -2.530 16.018 1.00 95.06 99 ALA A C 1
ATOM 729 O O . ALA A 1 99 ? -4.441 -2.023 15.339 1.00 95.06 99 ALA A O 1
ATOM 730 N N . ILE A 1 100 ? -2.596 -3.299 15.472 1.00 96.88 100 ILE A N 1
ATOM 731 C CA . ILE A 1 100 ? -2.556 -3.651 14.044 1.00 96.88 100 ILE A CA 1
ATOM 732 C C . ILE A 1 100 ? -3.670 -4.635 13.686 1.00 96.88 100 ILE A C 1
ATOM 734 O O . ILE A 1 100 ? -4.309 -4.486 12.637 1.00 96.88 100 ILE A O 1
ATOM 738 N N . VAL A 1 101 ? -3.913 -5.630 14.541 1.00 97.25 101 VAL A N 1
ATOM 739 C CA . VAL A 1 101 ? -4.985 -6.611 14.337 1.00 97.25 101 VAL A CA 1
ATOM 740 C C . VAL A 1 101 ? -6.346 -5.918 14.385 1.00 97.25 101 VAL A C 1
ATOM 742 O O . VAL A 1 101 ? -7.121 -6.048 13.436 1.00 97.25 101 VAL A O 1
ATOM 745 N N . ASP A 1 102 ? -6.595 -5.113 15.418 1.00 96.75 102 ASP A N 1
ATOM 746 C CA . ASP A 1 102 ? -7.880 -4.437 15.629 1.00 96.75 102 ASP A CA 1
ATOM 747 C C . ASP A 1 102 ? -8.197 -3.395 14.549 1.00 96.75 102 ASP A C 1
ATOM 749 O O . ASP A 1 102 ? -9.363 -3.146 14.231 1.00 96.75 102 ASP A O 1
ATOM 753 N N . GLN A 1 103 ? -7.170 -2.782 13.954 1.00 95.94 103 GLN A N 1
ATOM 754 C CA . GLN A 1 103 ? -7.339 -1.730 12.948 1.00 95.94 103 GLN A CA 1
ATOM 755 C C . GLN A 1 103 ? -7.179 -2.207 11.502 1.00 95.94 103 GLN A C 1
ATOM 757 O O . GLN A 1 103 ? -7.294 -1.397 10.580 1.00 95.94 103 GLN A O 1
ATOM 762 N N . THR A 1 104 ? -6.974 -3.505 11.270 1.00 98.12 104 THR A N 1
ATOM 763 C CA . THR A 1 104 ? -7.021 -4.078 9.920 1.00 98.12 104 THR A CA 1
ATOM 764 C C . THR A 1 104 ? -8.459 -4.055 9.402 1.00 98.12 104 THR A C 1
ATOM 766 O O . THR A 1 104 ? -9.318 -4.811 9.854 1.00 98.12 104 THR A O 1
ATOM 769 N N . ARG A 1 105 ? -8.744 -3.169 8.443 1.00 97.75 105 ARG A N 1
ATOM 770 C CA . ARG A 1 105 ? -10.105 -2.937 7.935 1.00 97.75 105 ARG A CA 1
ATOM 771 C C . ARG A 1 105 ? -10.119 -2.257 6.572 1.00 97.75 105 ARG A C 1
ATOM 773 O O . ARG A 1 105 ? -9.088 -1.853 6.035 1.00 97.75 105 ARG A O 1
ATOM 780 N N . GLU A 1 106 ? -11.322 -2.094 6.035 1.00 97.75 106 GLU A N 1
ATOM 781 C CA . GLU A 1 106 ? -11.582 -1.181 4.926 1.00 97.75 106 GLU A CA 1
ATOM 782 C C . GLU A 1 106 ? -11.401 0.272 5.399 1.00 97.75 106 GLU A C 1
ATOM 784 O O . GLU A 1 106 ? -12.073 0.735 6.327 1.00 97.75 106 GLU A O 1
ATOM 789 N N . ILE A 1 107 ? -10.438 0.974 4.798 1.00 96.00 107 ILE A N 1
ATOM 790 C CA . ILE A 1 107 ? -10.097 2.360 5.147 1.00 96.00 107 ILE A CA 1
ATOM 791 C C . ILE A 1 107 ? -10.949 3.334 4.330 1.00 96.00 107 ILE A C 1
ATOM 793 O O . ILE A 1 107 ? -11.471 4.306 4.871 1.00 96.00 107 ILE A O 1
ATOM 797 N N . VAL A 1 108 ? -11.118 3.044 3.039 1.00 96.44 108 VAL A N 1
ATOM 798 C CA . VAL A 1 108 ? -12.043 3.728 2.125 1.00 96.44 108 VAL A CA 1
ATOM 799 C C . VAL A 1 108 ? -12.764 2.671 1.291 1.00 96.44 108 VAL A C 1
ATOM 801 O O . VAL A 1 108 ? -12.207 1.584 1.120 1.00 96.44 108 VAL A O 1
ATOM 804 N N . PRO A 1 109 ? -13.951 2.961 0.728 1.00 97.44 109 PRO A N 1
ATOM 805 C CA . PRO A 1 109 ? -14.674 1.982 -0.073 1.00 97.44 109 PRO A CA 1
ATOM 806 C C . PRO A 1 109 ? -13.788 1.370 -1.175 1.00 97.44 109 PRO A C 1
ATOM 808 O O . PRO A 1 109 ? -13.188 2.093 -1.976 1.00 97.44 109 PRO A O 1
ATOM 811 N N . GLY A 1 110 ? -13.693 0.041 -1.198 1.00 97.12 110 GLY A N 1
ATOM 812 C CA . GLY A 1 110 ? -12.883 -0.740 -2.137 1.00 97.12 110 GLY A CA 1
ATOM 813 C C . GLY A 1 110 ? -11.413 -0.939 -1.748 1.00 97.12 110 GLY A C 1
ATOM 814 O O . GLY A 1 110 ? -10.682 -1.557 -2.521 1.00 97.12 110 GLY A O 1
ATOM 815 N N . MET A 1 111 ? -10.959 -0.456 -0.584 1.00 97.69 111 MET A N 1
ATOM 816 C CA . MET A 1 111 ? -9.557 -0.548 -0.153 1.00 97.69 111 MET A CA 1
ATOM 817 C C . MET A 1 111 ? -9.421 -0.973 1.313 1.00 97.69 111 MET A C 1
ATOM 819 O O . MET A 1 111 ? -9.678 -0.201 2.241 1.00 97.69 111 MET A O 1
ATOM 823 N N . VAL A 1 112 ? -8.945 -2.198 1.507 1.00 98.50 112 VAL A N 1
ATOM 824 C CA . VAL A 1 112 ? -8.566 -2.774 2.800 1.00 98.50 112 VAL A CA 1
ATOM 825 C C . VAL A 1 112 ? -7.069 -2.587 3.009 1.00 98.50 112 VAL A C 1
ATOM 827 O O . VAL A 1 112 ? -6.285 -2.819 2.092 1.00 98.50 112 VAL A O 1
ATOM 830 N N . VAL A 1 113 ? -6.662 -2.192 4.212 1.00 98.00 113 VAL A N 1
ATOM 831 C CA . VAL A 1 113 ? -5.246 -2.091 4.595 1.00 98.00 113 VAL A CA 1
ATOM 832 C C . VAL A 1 113 ? -4.969 -3.078 5.723 1.00 98.00 113 VAL A C 1
ATOM 834 O O . VAL A 1 113 ? -5.762 -3.177 6.659 1.00 98.00 113 VAL A O 1
ATOM 837 N N . CYS A 1 114 ? -3.866 -3.822 5.625 1.00 97.94 114 CYS A N 1
ATOM 838 C CA . CYS A 1 114 ? -3.452 -4.796 6.634 1.00 97.94 114 CYS A CA 1
ATOM 839 C C . CYS A 1 114 ? -1.928 -4.818 6.850 1.00 97.94 114 CYS A C 1
ATOM 841 O O . CYS A 1 114 ? -1.144 -4.261 6.074 1.00 97.94 114 CYS A O 1
ATOM 843 N N . GLY A 1 115 ? -1.501 -5.480 7.929 1.00 97.12 115 GLY A N 1
ATOM 844 C CA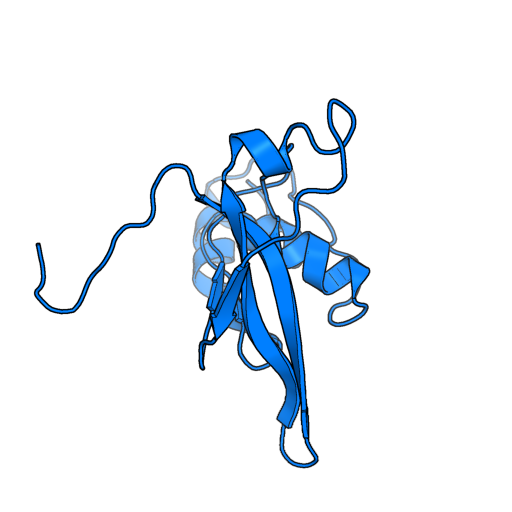 . GLY A 1 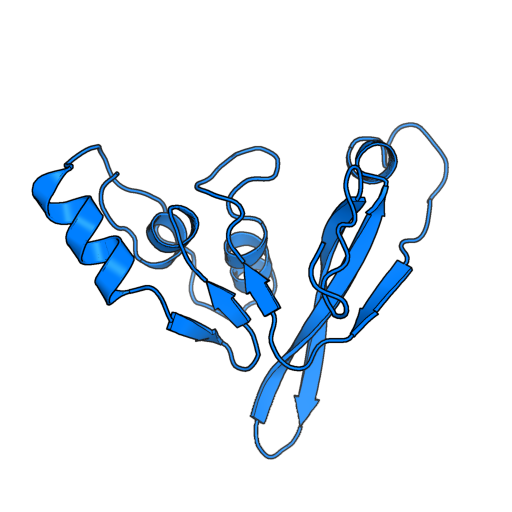115 ? -0.093 -5.567 8.319 1.00 97.12 115 GLY A CA 1
ATOM 845 C C . GLY A 1 115 ? 0.483 -4.213 8.740 1.00 97.12 115 GLY A C 1
ATOM 846 O O . GLY A 1 115 ? -0.250 -3.305 9.116 1.00 97.12 115 GLY A O 1
ATOM 847 N N . MET A 1 116 ? 1.804 -4.051 8.643 1.00 97.31 116 MET A N 1
ATOM 848 C CA . MET A 1 116 ? 2.486 -2.834 9.117 1.00 97.31 116 MET A CA 1
ATOM 849 C C . MET A 1 116 ? 2.096 -1.548 8.376 1.00 97.31 116 MET A C 1
ATOM 851 O O . MET A 1 116 ? 2.390 -0.462 8.859 1.00 97.31 116 MET A O 1
ATOM 855 N N . GLU A 1 117 ? 1.419 -1.642 7.230 1.00 97.31 117 GLU A N 1
ATOM 856 C CA . GLU A 1 117 ? 0.861 -0.461 6.563 1.00 97.31 117 GLU A CA 1
ATOM 857 C C . GLU A 1 117 ? -0.288 0.171 7.376 1.00 97.31 117 GLU A C 1
ATOM 859 O O . GLU A 1 117 ? -0.531 1.372 7.279 1.00 97.31 117 GLU A O 1
ATOM 864 N N . VAL A 1 118 ? -0.951 -0.607 8.243 1.00 97.06 118 VAL A N 1
ATOM 865 C CA . VAL A 1 118 ? -1.969 -0.105 9.179 1.00 97.06 118 VAL A CA 1
ATOM 866 C C . VAL A 1 118 ? -1.369 0.908 10.154 1.00 97.06 118 VAL A C 1
ATOM 868 O O . VAL A 1 118 ? -2.009 1.921 10.424 1.00 97.06 118 VAL A O 1
ATOM 871 N N . ALA A 1 119 ? -0.131 0.704 10.623 1.00 96.00 119 ALA A N 1
ATOM 872 C CA . ALA A 1 119 ? 0.531 1.638 11.538 1.00 96.00 119 ALA A CA 1
ATOM 873 C C . ALA A 1 119 ? 0.621 3.055 10.957 1.00 96.00 119 ALA A C 1
ATOM 875 O O . ALA A 1 119 ? 0.503 4.031 11.691 1.00 96.00 119 ALA A O 1
ATOM 876 N N . GLU A 1 120 ? 0.782 3.172 9.639 1.00 95.56 120 GLU A N 1
ATOM 877 C CA . GLU A 1 120 ? 0.939 4.458 8.960 1.00 95.56 120 GLU A CA 1
ATOM 878 C C . GLU A 1 120 ? -0.363 5.258 8.929 1.00 95.56 120 GLU A C 1
ATOM 880 O O . GLU A 1 120 ? -0.347 6.473 9.120 1.00 95.56 120 GLU A O 1
ATOM 885 N N . VAL A 1 121 ? -1.500 4.584 8.724 1.00 94.19 121 VAL A N 1
ATOM 886 C CA . VAL A 1 121 ? -2.820 5.236 8.730 1.00 94.19 121 VAL A CA 1
ATOM 887 C C . VAL A 1 121 ? -3.362 5.439 10.145 1.00 94.19 121 VAL A C 1
ATOM 889 O O . VAL A 1 121 ? -4.070 6.411 10.391 1.00 94.19 121 VAL A O 1
ATOM 892 N N . ALA A 1 122 ? -3.030 4.544 11.075 1.00 91.94 122 ALA A N 1
ATOM 893 C CA . ALA A 1 122 ? -3.549 4.546 12.440 1.00 91.94 122 ALA A CA 1
ATOM 894 C C . ALA A 1 122 ? -2.682 5.309 13.450 1.00 91.94 122 ALA A C 1
ATOM 896 O O . ALA A 1 122 ? -3.152 5.638 14.537 1.00 91.94 122 ALA A O 1
ATOM 897 N N . GLY A 1 123 ? -1.413 5.562 13.132 1.00 91.06 123 GLY A N 1
ATOM 898 C CA . GLY A 1 123 ? -0.471 6.169 14.071 1.00 91.06 123 GLY A CA 1
ATOM 899 C C . GLY A 1 123 ? -0.032 5.211 15.175 1.00 91.06 123 GLY A C 1
ATOM 900 O O . GLY A 1 123 ? 0.311 5.642 16.275 1.00 91.06 123 GLY A O 1
ATOM 901 N N . SER A 1 124 ? -0.116 3.904 14.922 1.00 90.00 124 SER A N 1
ATOM 902 C CA . SER A 1 124 ? 0.157 2.887 15.934 1.00 90.00 124 SER A CA 1
ATOM 903 C C . SER A 1 124 ? 1.660 2.707 16.174 1.00 90.00 124 SER A C 1
ATOM 905 O O . SER A 1 124 ? 2.460 2.944 15.260 1.00 90.00 124 SER A O 1
ATOM 907 N N . PRO A 1 125 ? 2.053 2.284 17.389 1.00 85.69 125 PRO A N 1
ATOM 908 C CA . PRO A 1 125 ? 3.410 1.832 17.676 1.00 85.69 125 PRO A CA 1
ATOM 909 C C . PRO A 1 125 ? 3.849 0.685 16.756 1.00 85.69 125 PRO A C 1
ATOM 911 O O . PRO A 1 125 ? 3.022 0.030 16.117 1.00 85.69 125 PRO A O 1
ATOM 914 N N . ARG A 1 126 ? 5.164 0.474 16.686 1.00 78.31 126 ARG A N 1
ATOM 915 C CA . ARG A 1 126 ? 5.806 -0.562 15.868 1.00 78.31 126 ARG A CA 1
ATOM 916 C C . ARG A 1 126 ? 6.145 -1.822 16.656 1.00 78.31 126 ARG A C 1
ATOM 918 O O . ARG A 1 126 ? 6.516 -1.687 17.840 1.00 78.31 126 ARG A O 1
#

Organism: Noccaea caerulescens (NCBI:txid107243)

Secondary structure (DSSP, 8-state):
--TT----TTEEEEEEEEEEETTTEEEEEEEEEEEHHHHTTTTSSS----EEEE-S-EEE---SSSSSTTHHHHHHHHTTSSSPP-------HHHHHHHHHHH-EEEETTEEE-TTHHHHHHT---

Sequence (126 aa):
QAPNITMFNATAAEDLIVKQDEKRGKYVAGCVTNWTLVTLNHHTQMCMDPNVVEAQVMVSSCGHDGPMGAAGVKRLARLGMIEQAPGMGALDMNTAEDAIVDQTREIVPGMVVCGMEVAEVAGSPR